Protein AF-A0A954JR09-F1 (afdb_monomer_lite)

pLDDT: mean 76.23, std 21.06, range [34.88, 96.81]

Radius of gyration: 21.11 Å; chains: 1; bounding box: 50×60×49 Å

Structure (mmCIF, N/CA/C/O backbone):
data_AF-A0A954JR09-F1
#
_entry.id   AF-A0A954JR09-F1
#
loop_
_atom_site.group_PDB
_atom_site.id
_atom_site.type_symbol
_atom_site.label_atom_id
_atom_site.label_alt_id
_atom_site.label_comp_id
_atom_site.label_asym_id
_atom_site.label_entity_id
_atom_site.label_seq_id
_atom_site.pdbx_PDB_ins_code
_atom_site.Cartn_x
_atom_site.Cartn_y
_atom_site.Cartn_z
_atom_site.occupancy
_atom_site.B_iso_or_equiv
_atom_site.auth_seq_id
_atom_site.auth_comp_id
_atom_site.auth_asym_id
_atom_site.auth_atom_id
_atom_site.pdbx_PDB_model_num
ATOM 1 N N . MET A 1 1 ? 33.080 -44.488 -15.015 1.00 39.78 1 MET A N 1
ATOM 2 C CA . MET A 1 1 ? 32.345 -43.412 -15.714 1.00 39.78 1 MET A CA 1
ATOM 3 C C . MET A 1 1 ? 30.965 -43.325 -15.077 1.00 39.78 1 MET A C 1
ATOM 5 O O . MET A 1 1 ? 30.153 -44.210 -15.278 1.00 39.78 1 MET A O 1
ATOM 9 N N . THR A 1 2 ? 30.888 -42.616 -13.951 1.00 34.88 2 THR A N 1
ATOM 10 C CA . THR A 1 2 ? 30.256 -41.285 -13.823 1.00 34.88 2 THR A CA 1
ATOM 11 C C . THR A 1 2 ? 28.728 -41.318 -14.006 1.00 34.88 2 THR A C 1
ATOM 13 O O . THR A 1 2 ? 28.259 -41.469 -15.132 1.00 34.88 2 THR A O 1
ATOM 16 N N . PRO A 1 3 ? 27.960 -41.149 -12.912 1.00 50.91 3 PRO A N 1
ATOM 17 C CA . PRO A 1 3 ? 26.512 -40.974 -12.932 1.00 50.91 3 PRO A CA 1
ATOM 18 C C . PRO A 1 3 ? 26.156 -39.527 -13.322 1.00 50.91 3 PRO A C 1
ATOM 20 O O . PRO A 1 3 ? 26.556 -38.589 -12.635 1.00 50.91 3 PRO A O 1
ATOM 23 N N . SER A 1 4 ? 25.380 -39.320 -14.390 1.00 50.97 4 SER A N 1
ATOM 24 C CA . SER A 1 4 ? 24.851 -37.988 -14.730 1.00 50.97 4 SER A CA 1
ATOM 25 C C . SER A 1 4 ? 23.579 -37.700 -13.944 1.00 50.97 4 SER A C 1
ATOM 27 O O . SER A 1 4 ? 22.453 -37.913 -14.380 1.00 50.97 4 SER A O 1
ATOM 29 N N . LYS A 1 5 ? 23.815 -37.188 -12.743 1.00 53.62 5 LYS A N 1
ATOM 30 C CA . LYS A 1 5 ? 22.909 -36.373 -11.946 1.00 53.62 5 LYS A CA 1
ATOM 31 C C . LYS A 1 5 ? 22.722 -35.017 -12.638 1.00 53.62 5 LYS A C 1
ATOM 33 O O . LYS A 1 5 ? 23.703 -34.311 -12.841 1.00 53.62 5 LYS A O 1
ATOM 38 N N . LYS A 1 6 ? 21.482 -34.607 -12.925 1.00 48.16 6 LYS A N 1
ATOM 39 C CA . LYS A 1 6 ? 21.147 -33.176 -13.044 1.00 48.16 6 LYS A CA 1
ATOM 40 C C . LYS A 1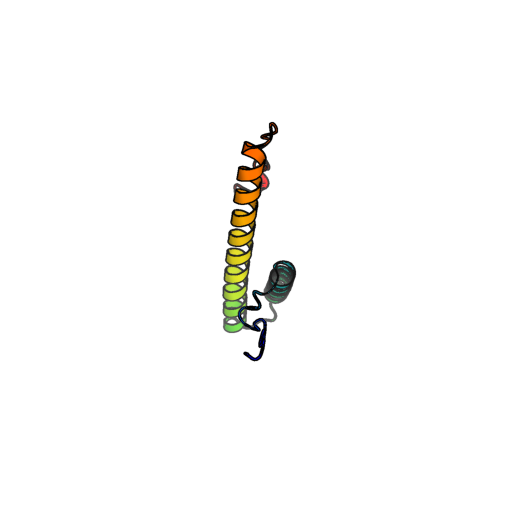 6 ? 19.729 -32.905 -12.544 1.00 48.16 6 LYS A C 1
ATOM 42 O O . LYS A 1 6 ? 18.760 -32.833 -13.284 1.00 48.16 6 LYS A O 1
ATOM 47 N N . LYS A 1 7 ? 19.664 -32.816 -11.217 1.00 50.81 7 LYS A N 1
ATOM 48 C CA . LYS A 1 7 ? 18.614 -32.178 -10.427 1.00 50.81 7 LYS A CA 1
ATOM 49 C C . LYS A 1 7 ? 18.734 -30.670 -10.709 1.00 50.81 7 LYS A C 1
ATOM 51 O O . LYS A 1 7 ? 19.737 -30.086 -10.314 1.00 50.81 7 LYS A O 1
ATOM 56 N N . ALA A 1 8 ? 17.786 -30.090 -11.438 1.00 45.25 8 ALA A N 1
ATOM 57 C CA . ALA A 1 8 ? 17.604 -28.640 -11.545 1.00 45.25 8 ALA A CA 1
ATOM 58 C C . ALA A 1 8 ? 16.493 -28.275 -10.544 1.00 45.25 8 ALA A C 1
ATOM 60 O O . ALA A 1 8 ? 15.345 -28.661 -10.731 1.00 45.25 8 ALA A O 1
ATOM 61 N N . THR A 1 9 ? 16.882 -27.993 -9.298 1.00 38.47 9 THR A N 1
ATOM 62 C CA . THR A 1 9 ? 16.897 -26.636 -8.710 1.00 38.47 9 THR A CA 1
ATOM 63 C C . THR A 1 9 ? 15.487 -26.095 -8.502 1.00 38.47 9 THR A C 1
ATOM 65 O O . THR A 1 9 ? 14.966 -25.315 -9.288 1.00 38.47 9 THR A O 1
ATOM 68 N N . ALA A 1 10 ? 14.885 -26.566 -7.409 1.00 45.50 10 ALA A N 1
ATOM 69 C CA . ALA A 1 10 ? 13.906 -25.816 -6.649 1.00 45.50 10 ALA A CA 1
ATOM 70 C C . ALA A 1 10 ? 14.705 -24.895 -5.724 1.00 45.50 10 ALA A C 1
ATOM 72 O O . ALA A 1 10 ? 15.218 -25.373 -4.720 1.00 45.50 10 ALA A O 1
ATOM 73 N N . GLU A 1 11 ? 14.879 -23.638 -6.112 1.00 41.41 11 GLU A N 1
ATOM 74 C CA . GLU A 1 11 ? 15.337 -22.546 -5.250 1.00 41.41 11 GLU A CA 1
ATOM 75 C C . GLU A 1 11 ? 14.929 -21.227 -5.934 1.00 41.41 11 GLU A C 1
ATOM 77 O O . GLU A 1 11 ? 15.139 -21.061 -7.132 1.00 41.41 11 GLU A O 1
ATOM 82 N N . GLU A 1 12 ? 14.258 -20.363 -5.162 1.00 42.56 12 GLU A N 1
ATOM 83 C CA . GLU A 1 12 ? 13.807 -18.994 -5.482 1.00 42.56 12 GLU A CA 1
ATOM 84 C C . GLU A 1 12 ? 12.604 -18.805 -6.423 1.00 42.56 12 GLU A C 1
ATOM 86 O O . GLU A 1 12 ? 12.621 -18.033 -7.374 1.00 42.56 12 GLU A O 1
ATOM 91 N N . GLN A 1 13 ? 11.469 -19.397 -6.048 1.00 42.62 13 GLN A N 1
ATOM 92 C CA . GLN A 1 13 ? 10.200 -18.669 -6.157 1.00 42.62 13 GLN A CA 1
ATOM 93 C C . GLN A 1 13 ? 9.886 -18.052 -4.796 1.00 42.62 13 GLN A C 1
ATOM 95 O O . GLN A 1 13 ? 9.088 -18.578 -4.020 1.00 42.62 13 GLN A O 1
ATOM 100 N N . SER A 1 14 ? 10.556 -16.949 -4.466 1.00 38.41 14 SER A N 1
ATOM 101 C CA . SER A 1 14 ? 9.998 -16.011 -3.501 1.00 38.41 14 SER A CA 1
ATOM 102 C C . SER A 1 14 ? 8.688 -15.524 -4.117 1.00 38.41 14 SER A C 1
ATOM 104 O O . SER A 1 14 ? 8.689 -14.788 -5.099 1.00 38.41 14 SER A O 1
ATOM 106 N N . GLN A 1 15 ? 7.562 -16.031 -3.613 1.00 49.22 15 GLN A N 1
ATOM 107 C CA . GLN A 1 15 ? 6.226 -15.584 -3.998 1.00 49.22 15 GLN A CA 1
ATOM 108 C C . GLN A 1 15 ? 6.067 -14.115 -3.591 1.00 49.22 15 GLN A C 1
ATOM 110 O O . GLN A 1 15 ? 5.477 -13.792 -2.562 1.00 49.22 15 GLN A O 1
ATOM 115 N N . ALA A 1 16 ? 6.635 -13.207 -4.379 1.00 65.12 16 ALA A N 1
ATOM 116 C CA . ALA A 1 16 ? 6.192 -11.833 -4.392 1.00 65.12 16 ALA A CA 1
ATOM 117 C C . ALA A 1 16 ? 4.720 -11.873 -4.807 1.00 65.12 16 ALA A C 1
ATOM 119 O O . ALA A 1 16 ? 4.371 -12.456 -5.836 1.00 65.12 16 ALA A O 1
ATOM 120 N N . VAL A 1 17 ? 3.849 -11.319 -3.964 1.00 76.31 17 VAL A N 1
ATOM 121 C CA . VAL A 1 17 ? 2.426 -11.202 -4.282 1.00 76.31 17 VAL A CA 1
ATOM 122 C C . VAL A 1 17 ? 2.317 -10.448 -5.614 1.00 76.31 17 VAL A C 1
ATOM 124 O O . VAL A 1 17 ? 2.895 -9.359 -5.729 1.00 76.31 17 VAL A O 1
ATOM 127 N N . PRO A 1 18 ? 1.630 -11.002 -6.630 1.00 89.44 18 PRO A N 1
ATOM 128 C CA . PRO A 1 18 ? 1.552 -10.365 -7.939 1.00 89.44 18 PRO A CA 1
ATOM 129 C C . PRO A 1 18 ? 0.927 -8.972 -7.824 1.00 89.44 18 PRO A C 1
ATOM 131 O O . PRO A 1 18 ? 0.198 -8.684 -6.872 1.00 89.44 18 PRO A O 1
ATOM 134 N N . PHE A 1 19 ? 1.247 -8.088 -8.772 1.00 88.50 19 PHE A N 1
ATOM 135 C CA . PHE A 1 19 ? 0.741 -6.711 -8.788 1.00 88.50 19 PHE A CA 1
ATOM 136 C C . PHE A 1 19 ? -0.785 -6.659 -8.640 1.00 88.50 19 PHE A C 1
ATOM 138 O O . PHE A 1 19 ? -1.288 -5.987 -7.742 1.00 88.50 19 PHE A O 1
ATOM 145 N N . ASP A 1 20 ? -1.500 -7.464 -9.429 1.00 90.25 20 ASP A N 1
ATOM 146 C CA . ASP A 1 20 ? -2.966 -7.523 -9.409 1.00 90.25 20 ASP A CA 1
ATOM 147 C C . ASP A 1 20 ? -3.521 -7.925 -8.039 1.00 90.25 20 ASP A C 1
ATOM 149 O O . ASP A 1 20 ? -4.504 -7.361 -7.570 1.00 90.25 20 ASP A O 1
ATOM 153 N N . ALA A 1 21 ? -2.860 -8.855 -7.344 1.00 91.69 21 ALA A N 1
ATOM 154 C CA . ALA A 1 21 ? -3.287 -9.269 -6.011 1.00 91.69 21 ALA A CA 1
ATOM 155 C C . ALA A 1 21 ? -3.029 -8.186 -4.952 1.00 91.69 21 ALA A C 1
ATOM 157 O O . ALA A 1 21 ? -3.833 -8.025 -4.041 1.00 91.69 21 ALA A O 1
ATOM 158 N N . ARG A 1 22 ? -1.944 -7.408 -5.076 1.00 93.25 22 ARG A N 1
ATOM 159 C CA . ARG A 1 22 ? -1.706 -6.244 -4.201 1.00 93.25 22 ARG A CA 1
ATOM 160 C C . ARG A 1 22 ? -2.706 -5.122 -4.456 1.00 93.25 22 ARG A C 1
ATOM 162 O O . ARG A 1 22 ? -3.089 -4.443 -3.509 1.00 93.25 22 ARG A O 1
ATOM 169 N N . MET A 1 23 ? -3.110 -4.925 -5.710 1.00 93.50 23 MET A N 1
ATOM 170 C CA . MET A 1 23 ? -4.157 -3.968 -6.065 1.00 93.50 23 MET A CA 1
ATOM 171 C C . MET A 1 23 ? -5.514 -4.385 -5.505 1.00 93.50 23 MET A C 1
ATOM 173 O O . MET A 1 23 ? -6.169 -3.565 -4.870 1.00 93.50 23 MET A O 1
ATOM 177 N N . LEU A 1 24 ? -5.882 -5.661 -5.638 1.00 95.31 24 LEU A N 1
ATOM 178 C CA . LEU A 1 24 ? -7.107 -6.191 -5.043 1.00 95.31 24 LEU A CA 1
ATOM 179 C C . LEU A 1 24 ? -7.115 -6.015 -3.516 1.00 95.31 24 LEU A C 1
ATOM 181 O O . LEU A 1 24 ? -8.085 -5.522 -2.952 1.00 95.31 24 LEU A O 1
ATOM 185 N N . GLU A 1 25 ? -6.005 -6.337 -2.844 1.00 94.56 25 GLU A N 1
ATOM 186 C CA . GLU A 1 25 ? -5.877 -6.137 -1.394 1.00 94.56 25 GLU A CA 1
ATOM 187 C C . GLU A 1 25 ? -6.022 -4.651 -1.005 1.00 94.56 25 GLU A C 1
ATOM 189 O O . GLU A 1 25 ? -6.618 -4.319 0.021 1.00 94.56 25 GLU A O 1
ATOM 194 N N . LEU A 1 26 ? -5.497 -3.733 -1.824 1.00 95.31 26 LEU A N 1
ATOM 195 C CA . LEU A 1 26 ? -5.630 -2.294 -1.597 1.00 95.31 26 LEU A CA 1
ATOM 196 C C . LEU A 1 26 ? -7.087 -1.821 -1.739 1.00 95.31 26 LEU A C 1
ATOM 198 O O . LEU A 1 26 ? -7.532 -1.009 -0.928 1.00 95.31 26 LEU A O 1
ATOM 202 N N . GLU A 1 27 ? -7.824 -2.337 -2.725 1.00 95.94 27 GLU A N 1
ATOM 203 C CA . GLU A 1 27 ? -9.254 -2.057 -2.918 1.00 95.94 27 GLU A CA 1
ATOM 204 C C . GLU A 1 27 ? -10.092 -2.560 -1.738 1.00 95.94 27 GLU A C 1
ATOM 206 O O . GLU A 1 27 ? -10.936 -1.830 -1.219 1.00 95.94 27 GLU A O 1
ATOM 211 N N . GLU A 1 28 ? -9.815 -3.771 -1.249 1.00 96.44 28 GLU A N 1
ATOM 212 C CA . GLU A 1 28 ? -10.479 -4.333 -0.069 1.00 96.44 28 GLU A CA 1
ATOM 213 C C . GLU A 1 28 ? -10.217 -3.494 1.189 1.00 96.44 28 GLU A C 1
ATOM 215 O O . GLU A 1 28 ? -11.130 -3.225 1.973 1.00 96.44 28 GLU A O 1
ATOM 220 N N . ILE A 1 29 ? -8.974 -3.041 1.378 1.00 95.56 29 ILE A N 1
ATOM 221 C CA . ILE A 1 29 ? -8.605 -2.146 2.479 1.00 95.56 29 ILE A CA 1
ATOM 222 C C . ILE A 1 29 ? -9.351 -0.814 2.372 1.00 95.56 29 ILE A C 1
ATOM 224 O O . ILE A 1 29 ? -9.871 -0.339 3.382 1.00 95.56 29 ILE A O 1
ATOM 228 N N . ALA A 1 30 ? -9.410 -0.217 1.179 1.00 95.50 30 ALA A N 1
ATOM 229 C CA . ALA A 1 30 ? -10.117 1.040 0.953 1.00 95.50 30 ALA A CA 1
ATOM 230 C C . ALA A 1 30 ? -11.614 0.894 1.260 1.00 95.50 30 ALA A C 1
ATOM 232 O O . ALA A 1 30 ? -12.147 1.662 2.059 1.00 95.50 30 ALA A O 1
ATOM 233 N N . ALA A 1 31 ? -12.256 -0.153 0.735 1.00 96.38 31 ALA A N 1
ATOM 234 C CA . ALA A 1 31 ? -13.662 -0.448 0.999 1.00 96.38 31 ALA A CA 1
ATOM 235 C C . ALA A 1 31 ? -13.940 -0.664 2.498 1.00 96.38 31 ALA A C 1
ATOM 237 O O . ALA A 1 31 ? -14.925 -0.157 3.036 1.00 96.38 31 ALA A O 1
ATOM 238 N N . ALA A 1 32 ? -13.053 -1.376 3.201 1.00 94.50 32 ALA A N 1
ATOM 239 C CA . ALA A 1 32 ? -13.192 -1.597 4.636 1.00 94.50 32 ALA A CA 1
ATOM 240 C C . ALA A 1 32 ? -13.057 -0.290 5.438 1.00 94.50 32 ALA A C 1
ATOM 242 O O . ALA A 1 32 ? -13.824 -0.065 6.372 1.00 94.50 32 ALA A O 1
ATOM 243 N N . LEU A 1 33 ? -12.125 0.593 5.071 1.00 94.50 33 LEU A N 1
ATOM 244 C CA . LEU A 1 33 ? -11.968 1.902 5.715 1.00 94.50 33 LEU A CA 1
ATOM 245 C C . LEU A 1 33 ? -13.157 2.832 5.438 1.00 94.50 33 LEU A C 1
ATOM 247 O O . LEU A 1 33 ? -13.595 3.535 6.347 1.00 94.50 33 LEU A O 1
ATOM 251 N N . GLU A 1 34 ? -13.701 2.810 4.220 1.00 95.38 34 GLU A N 1
ATOM 252 C CA . GLU A 1 34 ? -14.874 3.604 3.832 1.00 95.38 34 GLU A CA 1
ATOM 253 C C . GLU A 1 34 ? -16.167 3.133 4.502 1.00 95.38 34 GLU A C 1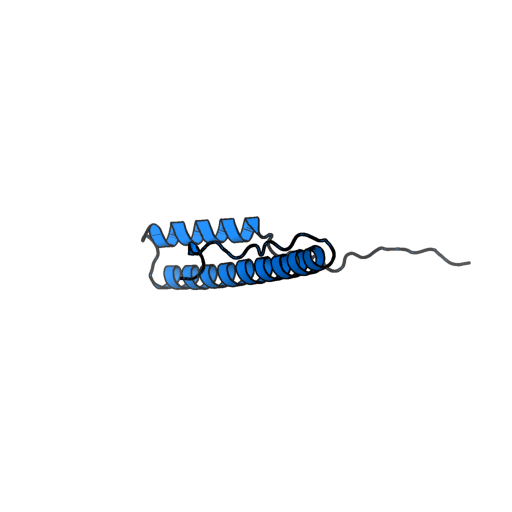
ATOM 255 O O . GLU A 1 34 ? -17.035 3.958 4.785 1.00 95.38 34 GLU A O 1
ATOM 260 N N . SER A 1 35 ? -16.288 1.833 4.802 1.00 94.31 35 SER A N 1
ATOM 261 C CA . SER A 1 35 ? -17.457 1.290 5.508 1.00 94.31 35 SER A CA 1
ATOM 262 C C . SER A 1 35 ? -17.667 1.925 6.887 1.00 94.31 35 SER A C 1
ATOM 264 O O . SER A 1 35 ? -18.798 2.056 7.344 1.00 94.31 35 SER A O 1
ATOM 266 N N . GLY A 1 36 ? -16.581 2.341 7.551 1.00 90.56 36 GLY A N 1
ATOM 267 C CA . GLY A 1 36 ? -16.627 2.919 8.894 1.00 90.56 36 GLY A CA 1
ATOM 268 C C . GLY A 1 36 ? -16.947 1.920 10.014 1.00 90.56 36 GLY A C 1
ATOM 269 O O . GLY A 1 36 ? -17.019 2.327 11.171 1.00 90.56 36 GLY A O 1
ATOM 270 N N . ASP A 1 37 ? -17.091 0.628 9.703 1.00 92.69 37 ASP A N 1
ATOM 271 C CA . ASP A 1 37 ? -17.421 -0.424 10.677 1.00 92.69 37 ASP A CA 1
ATOM 272 C C . ASP A 1 37 ? -16.203 -0.898 11.498 1.00 92.69 37 ASP A C 1
ATOM 274 O O . ASP A 1 37 ? -16.336 -1.658 12.460 1.00 92.69 37 ASP A O 1
ATOM 278 N N . LEU A 1 38 ? -14.998 -0.452 11.130 1.00 92.44 38 LEU A N 1
ATOM 279 C CA . LEU A 1 38 ? -13.745 -0.833 11.778 1.00 92.44 38 LEU A CA 1
ATOM 280 C C . LEU A 1 38 ? -13.524 -0.067 13.090 1.00 92.44 38 LEU A C 1
ATOM 282 O O . LEU A 1 38 ? -13.683 1.153 13.168 1.00 92.44 38 LEU A O 1
ATOM 286 N N . GLY A 1 39 ? -13.036 -0.773 14.112 1.00 95.94 39 GLY A N 1
ATOM 287 C CA . GLY A 1 39 ? -12.481 -0.130 15.303 1.00 95.94 39 GLY A CA 1
ATOM 288 C C . GLY A 1 39 ? -11.229 0.692 14.969 1.00 95.94 39 GLY A C 1
ATOM 289 O O . GLY A 1 39 ? -10.515 0.393 14.015 1.00 95.94 39 GLY A O 1
ATOM 290 N N . LEU A 1 40 ? -10.922 1.711 15.780 1.00 95.00 40 LEU A N 1
ATOM 291 C CA . LEU A 1 40 ? -9.813 2.648 15.528 1.00 95.00 40 LEU A CA 1
ATOM 292 C C . LEU A 1 40 ? -8.455 1.957 15.307 1.00 95.00 40 LEU A C 1
ATOM 294 O O . LEU A 1 40 ? -7.693 2.346 14.424 1.00 95.00 40 LEU A O 1
ATOM 298 N N . GLU A 1 41 ? -8.144 0.949 16.120 1.00 95.62 41 GLU A N 1
ATOM 299 C CA . GLU A 1 41 ? -6.879 0.214 16.034 1.00 95.62 41 GLU A CA 1
ATOM 300 C C . GLU A 1 41 ? -6.800 -0.615 14.744 1.00 95.62 41 GLU A C 1
ATOM 302 O O . GLU A 1 41 ? -5.798 -0.558 14.031 1.00 95.62 41 GLU A O 1
ATOM 307 N N . GLU A 1 42 ? -7.896 -1.278 14.374 1.00 94.69 42 GLU A N 1
ATOM 308 C CA . GLU A 1 42 ? -7.986 -2.062 13.141 1.00 94.69 42 GLU A CA 1
ATOM 309 C C . GLU A 1 42 ? -7.941 -1.168 11.893 1.00 94.69 42 GLU A C 1
ATOM 311 O O . GLU A 1 42 ? -7.221 -1.460 10.937 1.00 94.69 42 GLU A O 1
ATOM 316 N N . ALA A 1 43 ? -8.630 -0.025 11.920 1.00 94.62 43 ALA A N 1
ATOM 317 C CA . ALA A 1 43 ?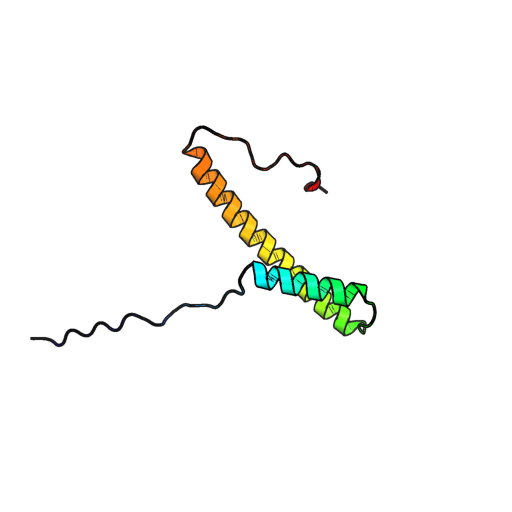 -8.552 0.981 10.866 1.00 94.62 43 ALA A CA 1
ATOM 318 C C . ALA A 1 43 ? -7.110 1.483 10.677 1.00 94.62 43 ALA A C 1
ATOM 320 O O . ALA A 1 43 ? -6.630 1.616 9.549 1.00 94.62 43 ALA A O 1
ATOM 321 N N . LEU A 1 44 ? -6.374 1.702 11.772 1.00 96.25 44 LEU A N 1
ATOM 322 C CA . LEU A 1 44 ? -4.976 2.126 11.709 1.00 96.25 44 LEU A CA 1
ATOM 323 C C . LEU A 1 44 ? -4.066 1.042 11.111 1.00 96.25 44 LEU A C 1
ATOM 325 O O . LEU A 1 44 ? -3.161 1.360 10.333 1.00 96.25 44 LEU A O 1
ATOM 329 N N . GLU A 1 45 ? -4.279 -0.227 11.455 1.00 96.81 45 GLU A N 1
ATOM 330 C CA . GLU A 1 45 ? -3.534 -1.344 10.868 1.00 96.81 45 GLU A CA 1
ATOM 331 C C . GLU A 1 45 ? -3.797 -1.484 9.368 1.00 96.81 45 GLU A C 1
ATOM 333 O O . GLU A 1 45 ? -2.849 -1.564 8.578 1.00 96.81 45 GLU A O 1
ATOM 338 N N . ARG A 1 46 ? -5.069 -1.438 8.959 1.00 95.62 46 ARG A N 1
ATOM 339 C CA . ARG A 1 46 ? -5.473 -1.498 7.547 1.00 95.62 46 ARG A CA 1
ATOM 340 C C . ARG A 1 46 ? -4.895 -0.334 6.755 1.00 95.62 46 ARG A C 1
ATOM 342 O O . ARG A 1 46 ? -4.322 -0.549 5.690 1.00 95.62 46 ARG A O 1
ATOM 349 N N . TYR A 1 47 ? -4.925 0.873 7.312 1.00 95.62 47 TYR A N 1
ATOM 350 C CA . TYR A 1 47 ? -4.305 2.040 6.693 1.00 95.62 47 TYR A CA 1
ATOM 351 C C . TYR A 1 47 ? -2.793 1.858 6.484 1.00 95.62 47 TYR A C 1
ATOM 353 O O . TYR A 1 47 ? -2.287 2.061 5.379 1.00 95.62 47 TYR A O 1
ATOM 361 N N . LYS A 1 48 ? -2.053 1.411 7.511 1.00 96.50 48 LYS A N 1
ATOM 362 C CA . LYS A 1 48 ? -0.606 1.136 7.389 1.00 96.50 48 LYS A CA 1
ATOM 363 C C . LYS A 1 48 ? -0.317 0.100 6.305 1.00 96.50 48 LYS A C 1
ATOM 365 O O . LYS A 1 48 ? 0.636 0.262 5.538 1.00 96.50 48 LYS A O 1
ATOM 370 N N . ARG A 1 49 ? -1.133 -0.955 6.239 1.00 95.56 49 ARG A N 1
ATOM 371 C CA . ARG A 1 49 ? -1.023 -1.989 5.209 1.00 95.56 49 ARG A CA 1
ATOM 372 C C . ARG A 1 49 ? -1.256 -1.404 3.816 1.00 95.56 49 ARG A C 1
ATOM 374 O O . ARG A 1 49 ? -0.403 -1.598 2.953 1.00 95.56 49 ARG A O 1
ATOM 381 N N . GLY A 1 50 ? -2.321 -0.626 3.630 1.00 95.19 50 GLY A N 1
ATOM 382 C CA . GLY A 1 50 ? -2.633 0.043 2.365 1.00 95.19 50 GLY A CA 1
ATOM 383 C C . GLY A 1 50 ? -1.506 0.964 1.887 1.00 95.19 50 GLY A C 1
ATOM 384 O O . GLY A 1 50 ? -1.072 0.874 0.741 1.00 95.19 50 GLY A O 1
ATOM 385 N N . VAL A 1 51 ? -0.933 1.775 2.783 1.00 95.69 51 VAL A N 1
ATOM 386 C CA . VAL A 1 51 ? 0.222 2.634 2.457 1.00 95.69 51 VAL A CA 1
ATOM 387 C C . VAL A 1 51 ? 1.436 1.807 2.023 1.00 95.69 51 VAL A C 1
ATOM 389 O O . VAL A 1 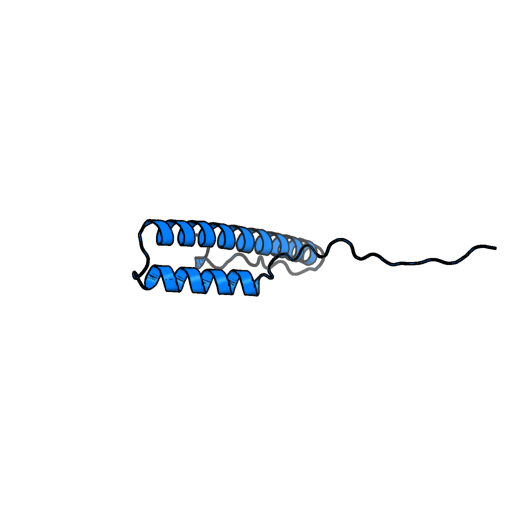51 ? 2.137 2.181 1.082 1.00 95.69 51 VAL A O 1
ATOM 392 N N . SER A 1 52 ? 1.697 0.678 2.684 1.00 95.06 52 SER A N 1
ATOM 393 C CA . SER A 1 52 ? 2.793 -0.223 2.311 1.00 95.06 52 SER A CA 1
ATOM 394 C C . SER A 1 52 ? 2.596 -0.810 0.908 1.00 95.06 52 SER A C 1
ATOM 396 O O . SER A 1 52 ? 3.506 -0.748 0.078 1.00 95.06 52 SER A O 1
ATOM 398 N N . LEU A 1 53 ? 1.387 -1.301 0.611 1.00 94.00 53 LEU A N 1
ATOM 399 C CA . LEU A 1 53 ? 1.021 -1.827 -0.707 1.00 94.00 53 LEU A CA 1
ATOM 400 C C . LEU A 1 53 ? 1.183 -0.765 -1.796 1.00 94.00 53 LEU A C 1
ATOM 402 O O . LEU A 1 53 ? 1.852 -1.015 -2.796 1.00 94.00 53 LEU A O 1
ATOM 406 N N . LEU A 1 54 ? 0.672 0.446 -1.559 1.00 92.00 54 LEU A N 1
ATOM 407 C CA . LEU A 1 54 ? 0.780 1.560 -2.498 1.00 92.00 54 LEU A CA 1
ATOM 408 C C . LEU A 1 54 ? 2.242 1.903 -2.817 1.00 92.00 54 LEU A C 1
ATOM 410 O O . LEU A 1 54 ? 2.593 2.130 -3.976 1.00 92.00 54 LEU A O 1
ATOM 414 N N . ARG A 1 55 ? 3.116 1.919 -1.802 1.00 92.69 55 ARG A N 1
ATOM 415 C CA . ARG A 1 55 ? 4.552 2.166 -2.000 1.00 92.69 55 ARG A CA 1
ATOM 416 C C . ARG A 1 55 ? 5.204 1.078 -2.847 1.00 92.69 55 ARG A C 1
ATOM 418 O O . ARG A 1 55 ? 6.003 1.406 -3.721 1.00 92.69 55 ARG A O 1
ATOM 425 N N . HIS A 1 56 ? 4.861 -0.187 -2.616 1.00 90.25 56 HIS A N 1
ATOM 426 C CA . HIS A 1 56 ? 5.380 -1.289 -3.423 1.00 90.25 56 HIS A CA 1
ATOM 427 C C . HIS A 1 56 ? 4.909 -1.204 -4.875 1.00 90.25 56 HIS A C 1
ATOM 429 O O . HIS A 1 56 ? 5.740 -1.290 -5.774 1.00 90.25 56 HIS A O 1
ATOM 435 N N . CYS A 1 57 ? 3.614 -0.975 -5.112 1.00 90.00 57 CYS A N 1
ATOM 436 C CA . CYS A 1 57 ? 3.072 -0.841 -6.465 1.00 90.00 57 CYS A CA 1
ATOM 437 C C . CYS A 1 57 ? 3.736 0.315 -7.226 1.00 90.00 57 CYS A C 1
ATOM 439 O O . CYS A 1 57 ? 4.156 0.138 -8.365 1.00 90.00 57 CYS A O 1
ATOM 441 N N . ARG A 1 58 ? 3.917 1.477 -6.583 1.00 91.88 58 ARG A N 1
ATOM 442 C CA . ARG A 1 58 ? 4.623 2.621 -7.187 1.00 91.88 58 ARG A CA 1
ATOM 443 C C . ARG A 1 58 ? 6.076 2.299 -7.529 1.00 91.88 58 ARG A C 1
ATOM 445 O O . ARG A 1 58 ? 6.521 2.624 -8.621 1.00 91.88 58 ARG A O 1
ATOM 452 N N . SER A 1 59 ? 6.804 1.661 -6.613 1.00 90.25 59 SER A N 1
ATOM 453 C CA . SER A 1 59 ? 8.207 1.295 -6.845 1.00 90.25 59 SER A CA 1
ATOM 454 C C . SER A 1 59 ? 8.367 0.330 -8.017 1.00 90.25 59 SER A C 1
ATOM 456 O O . SER A 1 59 ? 9.348 0.404 -8.749 1.00 90.25 59 SER A O 1
ATOM 458 N N . GLU A 1 60 ? 7.422 -0.587 -8.175 1.00 89.50 60 GLU A N 1
ATOM 459 C CA . GLU A 1 60 ? 7.431 -1.556 -9.262 1.00 89.50 60 GLU A CA 1
ATOM 460 C C . GLU A 1 60 ? 7.113 -0.908 -10.608 1.00 89.50 60 GLU A C 1
ATOM 462 O O . GLU A 1 60 ? 7.841 -1.126 -11.575 1.00 89.50 60 GLU A O 1
ATOM 467 N N . LEU A 1 61 ? 6.094 -0.045 -10.652 1.00 91.25 61 LEU A N 1
ATOM 468 C CA . LEU A 1 61 ? 5.762 0.733 -11.846 1.00 91.25 61 LEU A CA 1
ATOM 469 C C . LEU A 1 61 ? 6.912 1.648 -12.276 1.00 91.25 61 LEU A C 1
ATOM 471 O O . LEU A 1 61 ? 7.187 1.743 -13.467 1.00 91.25 61 LEU A O 1
ATOM 475 N N . GLU A 1 62 ? 7.618 2.274 -11.334 1.00 89.69 62 GLU A N 1
ATOM 476 C CA . GLU A 1 62 ? 8.790 3.096 -11.649 1.00 89.69 62 GLU A CA 1
ATOM 477 C C . GLU A 1 62 ? 9.926 2.254 -12.254 1.00 89.69 62 GLU A C 1
ATOM 479 O O . GLU A 1 62 ? 10.556 2.655 -13.232 1.00 89.69 62 GLU A O 1
ATOM 484 N N . GLY A 1 63 ? 10.136 1.038 -11.739 1.00 89.31 63 GLY A N 1
ATOM 485 C CA . GLY A 1 63 ? 11.091 0.089 -12.312 1.00 89.31 63 GLY A CA 1
ATOM 486 C C . GLY A 1 63 ? 10.730 -0.335 -13.739 1.00 89.31 63 GLY A C 1
ATOM 487 O O . GLY A 1 63 ? 11.613 -0.449 -14.591 1.00 89.31 63 GLY A O 1
ATOM 488 N N . PHE A 1 64 ? 9.442 -0.538 -14.028 1.00 88.81 64 PHE A N 1
ATOM 489 C CA . PHE A 1 64 ? 8.974 -0.811 -15.390 1.00 88.81 64 PHE A CA 1
ATOM 490 C C . PHE A 1 64 ? 9.093 0.413 -16.299 1.00 88.81 64 PHE A C 1
ATOM 492 O O . PHE A 1 64 ? 9.533 0.284 -17.438 1.00 88.81 64 PHE A O 1
ATOM 499 N N . ARG A 1 65 ? 8.761 1.604 -15.796 1.00 86.81 65 ARG A N 1
ATOM 500 C CA . ARG A 1 65 ? 8.899 2.864 -16.530 1.00 86.81 65 ARG A CA 1
ATOM 501 C C . ARG A 1 65 ? 10.341 3.095 -16.973 1.00 86.81 65 ARG A C 1
ATOM 503 O O . ARG A 1 65 ? 10.560 3.403 -18.139 1.00 86.81 65 ARG A O 1
ATOM 510 N N . SER A 1 66 ? 11.307 2.888 -16.078 1.00 85.31 66 SER A N 1
ATOM 511 C CA . SER A 1 66 ? 12.728 3.036 -16.403 1.00 85.31 66 SER A CA 1
ATOM 512 C C . SER A 1 66 ? 13.179 2.059 -17.495 1.00 85.31 66 SER A C 1
ATOM 514 O O . SER A 1 66 ? 13.949 2.450 -18.366 1.00 85.31 66 SER A O 1
ATOM 516 N N . GLN A 1 67 ? 12.682 0.817 -17.488 1.00 84.50 67 GLN A N 1
ATOM 517 C CA . GLN A 1 67 ? 12.981 -0.164 -18.543 1.00 84.50 67 GLN A CA 1
ATOM 518 C C . GLN A 1 67 ? 12.376 0.238 -19.892 1.00 84.50 67 GLN A C 1
ATOM 520 O O . GLN A 1 67 ? 13.019 0.105 -20.930 1.00 84.50 67 GLN A O 1
ATOM 525 N N . VAL A 1 68 ? 11.138 0.741 -19.892 1.00 86.44 68 VAL A N 1
ATOM 526 C CA . VAL A 1 68 ? 10.488 1.247 -21.110 1.00 86.44 68 VAL A CA 1
ATOM 527 C C . VAL A 1 68 ? 11.247 2.452 -21.665 1.00 86.44 68 VAL A C 1
ATOM 529 O O . VAL A 1 68 ? 11.415 2.555 -22.878 1.00 86.44 68 VAL A O 1
ATOM 532 N N . GLU A 1 69 ? 11.726 3.345 -20.800 1.00 82.38 69 GLU A N 1
ATOM 533 C CA . GLU A 1 69 ? 12.509 4.514 -21.197 1.00 82.38 69 GLU A CA 1
ATOM 534 C C . GLU A 1 69 ? 13.859 4.125 -21.813 1.00 82.38 69 GLU A C 1
ATOM 536 O O . GLU A 1 69 ? 14.201 4.656 -22.865 1.00 82.38 69 GLU A O 1
ATOM 541 N N . GLU A 1 70 ? 14.578 3.158 -21.234 1.00 83.00 70 GLU A N 1
ATOM 542 C CA . GLU A 1 70 ? 15.821 2.616 -21.806 1.00 83.00 70 GLU A CA 1
ATOM 543 C C . GLU A 1 70 ? 15.584 2.052 -23.218 1.00 83.00 70 GLU A C 1
ATOM 545 O O . GLU A 1 70 ? 16.230 2.471 -24.174 1.00 83.00 70 GLU A O 1
ATOM 550 N N . LEU A 1 71 ? 14.564 1.203 -23.385 1.00 80.56 71 LEU A N 1
ATOM 551 C CA . LEU A 1 71 ? 14.200 0.629 -24.688 1.00 80.56 71 LEU A CA 1
ATOM 552 C C . LEU A 1 71 ? 13.737 1.680 -25.712 1.00 80.56 71 LEU A C 1
ATOM 554 O O . LEU A 1 71 ? 13.906 1.487 -26.916 1.00 80.56 71 LEU A O 1
ATOM 558 N N . SER A 1 72 ? 13.137 2.780 -25.251 1.00 74.56 72 SER A N 1
ATOM 559 C CA . SER A 1 72 ? 12.662 3.875 -26.109 1.00 74.56 72 SER A CA 1
ATOM 560 C C . SER A 1 72 ? 13.780 4.842 -26.507 1.00 74.56 72 SER A C 1
ATOM 562 O O . SER A 1 72 ? 13.648 5.541 -27.503 1.00 74.56 72 SER A O 1
ATOM 564 N N . GLN A 1 73 ? 14.887 4.900 -25.763 1.00 66.69 73 GLN A N 1
ATOM 565 C CA . GLN A 1 73 ? 16.068 5.675 -26.160 1.00 66.69 73 GLN A CA 1
ATOM 566 C C . GLN A 1 73 ? 16.839 4.996 -27.305 1.00 66.69 73 GLN A C 1
ATOM 568 O O . GLN A 1 73 ? 17.441 5.691 -28.123 1.00 66.69 73 GLN A O 1
ATOM 573 N N . ASP A 1 74 ? 16.759 3.667 -27.414 1.00 60.88 74 ASP A N 1
ATOM 574 C CA . ASP A 1 74 ? 17.329 2.886 -28.523 1.00 60.88 74 ASP A CA 1
ATOM 575 C C . ASP A 1 74 ? 16.470 2.902 -29.809 1.00 60.88 74 ASP A C 1
ATOM 577 O O . ASP A 1 74 ? 16.946 2.520 -30.882 1.00 60.88 74 ASP A O 1
ATOM 581 N N . GLY A 1 75 ? 15.211 3.355 -29.740 1.00 56.31 75 GLY A N 1
ATOM 582 C CA . GLY A 1 75 ? 14.279 3.408 -30.869 1.00 56.31 75 GLY A C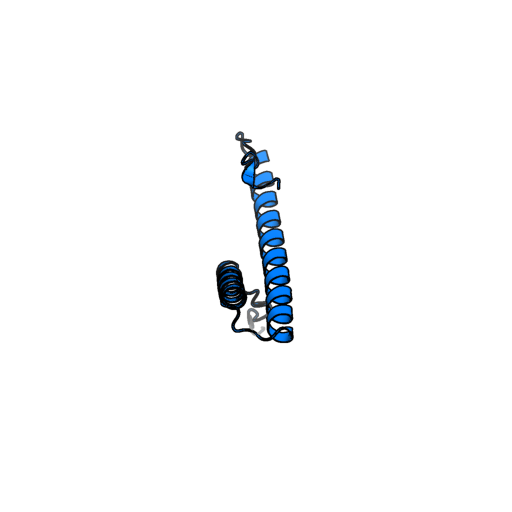A 1
ATOM 583 C C . GLY A 1 75 ? 13.653 4.790 -31.042 1.00 56.31 75 GLY A C 1
ATOM 584 O O . GLY A 1 75 ? 12.883 5.232 -30.204 1.00 56.31 75 GLY A O 1
ATOM 585 N N . GLU A 1 76 ? 13.954 5.460 -32.156 1.00 53.22 76 GLU A N 1
ATOM 586 C CA . GLU A 1 76 ? 13.481 6.799 -32.539 1.00 53.22 76 GLU A CA 1
ATOM 587 C C . GLU A 1 76 ? 11.959 6.991 -32.315 1.00 53.22 76 GLU A C 1
ATOM 589 O O . GLU A 1 76 ? 11.136 6.631 -33.156 1.00 53.22 76 GLU A O 1
ATOM 594 N N . GLY A 1 77 ? 11.575 7.520 -31.145 1.00 55.34 77 GLY A N 1
ATOM 595 C CA . GLY A 1 77 ? 10.167 7.601 -30.743 1.00 55.34 77 GLY A CA 1
ATOM 596 C C . GLY A 1 77 ? 9.913 8.119 -29.324 1.00 55.34 77 GLY A C 1
ATOM 597 O O . GLY A 1 77 ? 8.989 7.652 -28.666 1.00 55.34 77 GLY A O 1
ATOM 598 N N . SER A 1 78 ? 10.703 9.077 -28.830 1.00 51.72 78 SER A N 1
ATOM 599 C CA . SER A 1 78 ? 10.500 9.668 -27.499 1.00 51.72 78 SER A CA 1
ATOM 600 C C . SER A 1 78 ? 9.248 10.551 -27.448 1.00 51.72 78 SER A C 1
ATOM 602 O O . SER A 1 78 ? 9.296 11.748 -27.730 1.00 51.72 78 SER A O 1
ATOM 604 N N . GLN A 1 79 ? 8.121 9.977 -27.040 1.00 55.25 79 GLN A N 1
ATOM 605 C CA . GLN A 1 79 ? 7.083 10.715 -26.323 1.00 55.25 79 GLN A CA 1
ATOM 606 C C . GLN A 1 79 ? 7.183 10.265 -24.862 1.00 55.25 79 GLN A C 1
ATOM 608 O O . GLN A 1 79 ? 6.911 9.096 -24.582 1.00 55.25 79 GLN A O 1
ATOM 613 N N . PRO A 1 80 ? 7.622 11.123 -23.924 1.00 55.03 80 PRO A N 1
ATOM 614 C CA . PRO A 1 80 ? 7.625 10.745 -22.520 1.00 55.03 80 PRO A CA 1
ATOM 615 C C . PRO A 1 80 ? 6.190 10.400 -22.114 1.00 55.03 80 PRO A C 1
ATOM 617 O O . PRO A 1 80 ? 5.282 11.198 -22.332 1.00 55.03 80 PRO A O 1
ATOM 620 N N . LEU A 1 81 ? 5.986 9.253 -21.460 1.00 55.19 81 LEU A N 1
ATOM 621 C CA . LEU A 1 81 ? 4.707 8.860 -20.839 1.00 55.19 81 LEU A CA 1
ATOM 622 C C . LEU A 1 81 ? 4.323 9.773 -19.645 1.00 55.19 81 LEU A C 1
ATOM 624 O O . LEU A 1 81 ? 3.565 9.392 -18.763 1.00 55.19 81 LEU A O 1
ATOM 628 N N . ALA A 1 82 ? 4.896 10.974 -19.580 1.00 59.16 82 ALA A N 1
ATOM 629 C CA . ALA A 1 82 ? 4.670 11.984 -18.567 1.00 59.16 82 ALA A CA 1
ATOM 630 C C . ALA A 1 82 ? 4.278 13.292 -19.250 1.00 59.16 82 ALA A C 1
ATOM 632 O O . ALA A 1 82 ? 5.090 14.199 -19.435 1.00 59.16 82 ALA A O 1
ATOM 633 N N . SER A 1 83 ? 3.007 13.377 -19.613 1.00 53.38 83 SER A N 1
ATOM 634 C CA . SER A 1 83 ? 2.328 14.651 -19.830 1.00 53.38 83 SER A CA 1
ATOM 635 C C . SER A 1 83 ? 0.842 14.568 -19.476 1.00 53.38 83 SER A C 1
ATOM 637 O O . SER A 1 83 ? 0.055 15.346 -20.002 1.00 53.38 83 SER A O 1
ATOM 639 N N . ASP A 1 84 ? 0.461 13.684 -18.544 1.00 49.34 84 ASP A N 1
ATOM 640 C CA . ASP A 1 84 ? -0.835 13.795 -17.872 1.00 49.34 84 ASP A CA 1
ATOM 641 C C . ASP A 1 84 ? -0.683 14.674 -16.615 1.00 49.34 84 ASP A C 1
ATOM 643 O O . ASP A 1 84 ? -0.035 14.263 -15.645 1.00 49.34 84 ASP A O 1
ATOM 647 N N . PRO A 1 85 ? -1.236 15.904 -16.615 1.00 56.62 85 PRO A N 1
ATOM 648 C CA . PRO A 1 85 ? -1.105 16.852 -15.507 1.00 56.62 85 PRO A CA 1
ATOM 649 C C . PRO A 1 85 ? -1.838 16.414 -14.227 1.00 56.62 85 PRO A C 1
ATOM 651 O O . PRO A 1 85 ? -1.580 16.984 -13.170 1.00 56.62 85 PRO A O 1
ATOM 654 N N . ASP A 1 86 ? -2.702 15.397 -14.287 1.00 57.25 86 ASP A N 1
ATOM 655 C CA . ASP A 1 86 ? -3.453 14.873 -13.137 1.00 57.25 86 ASP A CA 1
ATOM 656 C C . ASP A 1 86 ? -2.591 14.116 -12.106 1.00 57.25 86 ASP A C 1
ATOM 658 O O . ASP A 1 86 ? -3.005 13.959 -10.960 1.00 57.25 86 ASP A O 1
ATOM 662 N N . PHE A 1 87 ? -1.378 13.666 -12.458 1.00 50.16 87 PHE A N 1
ATOM 663 C CA . PHE A 1 87 ? -0.509 12.910 -11.535 1.00 50.16 87 PHE A CA 1
ATOM 664 C C . PHE A 1 87 ? 0.507 13.785 -10.769 1.00 50.16 87 PHE A C 1
ATOM 666 O O . PHE A 1 87 ? 1.298 13.271 -9.978 1.00 50.16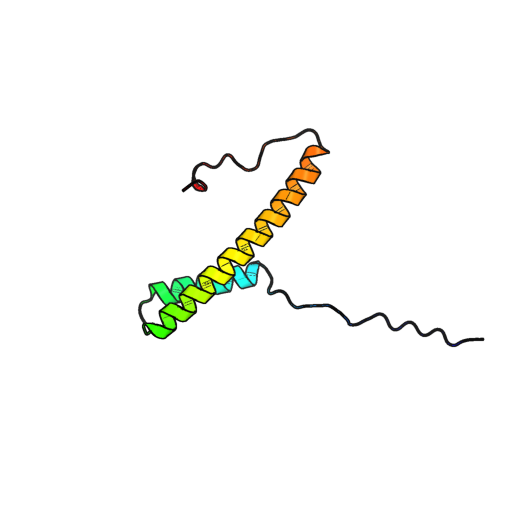 87 PHE A O 1
ATOM 673 N N . ALA A 1 88 ? 0.506 15.104 -10.993 1.00 39.66 88 ALA A N 1
ATOM 674 C CA . ALA A 1 88 ? 1.430 16.066 -10.378 1.00 39.66 88 ALA A CA 1
ATOM 675 C C . ALA A 1 88 ? 0.813 16.848 -9.195 1.00 39.66 88 ALA A C 1
ATOM 677 O O . ALA A 1 88 ? 1.143 18.019 -8.996 1.00 39.66 88 ALA A O 1
ATOM 678 N N . GLY A 1 89 ? -0.096 16.214 -8.444 1.00 38.31 89 GLY A N 1
ATOM 679 C CA . GLY A 1 89 ? -0.764 16.771 -7.257 1.00 38.31 89 GLY A CA 1
ATOM 680 C C . GLY A 1 89 ? -0.243 16.199 -5.947 1.00 38.31 89 GLY A C 1
ATOM 681 O O . GLY A 1 89 ? -0.266 14.956 -5.805 1.00 38.31 89 GLY A O 1
#

Secondary structure (DSSP, 8-state):
---------------PPPHHHHHHHHHHHHHHHHH--S-HHHHHHHHHHHHHHHHHHHHHHHHHHHHHHHHHHSSS----S---GGG--

Foldseek 3Di:
DDDDDDDDDDDDPPVPPDLVRLVVLLVVLVVVLVVVPDDPVRNVVSVVSNVVSVVVNVVVVVVVLVVVVVVVVVPPDDDRPPDPPVVVD

Sequence (89 aa):
MTPSKKKATAEEQSQAVPFDARMLELEEIAAALESGDLGLEEALERYKRGVSLLRHCRSELEGFRSQVEELSQDGEGSQPLASDPDFAG